Protein AF-A0A2V6FVS9-F1 (afdb_monomer_lite)

Foldseek 3Di:
DWFAQQQDLWAFPQAWKWFQALVRDIDIDGKAWPKWKQFLVRFIFHEIELDDADQQHKYKYACSNPFWSPDFFAKKFKWAADPPFDFPSDGAFDKGKTFGQDMDGTGGGTHDNRIMIIGGHVPHDDRHPPDDGGTIMMIGRYMVVGRGNIRTMDGDDDDQDDPNDGDDDDDPDPVPDDPD

pLDDT: mean 92.23, std 11.71, range [40.38, 98.81]

Sequence (180 aa):
MQIVDGELVSAPAGGVCFWIDALGQPQATNVLSLFQVTWPNGATSSFGLNQERLSSGVELYTPALGPSTHTTGGRELVLEPLKDSPWLPLRIGRIYKARVREIRETGDTKIDPETMILSMGPALTGNASGISTGSVLTISTASSPSLRGAKTAIGGGPALVRNGKRQKMINPSSESYEVS

Radius of gyration: 17.66 Å; chains: 1; bounding box: 53×30×45 Å

Secondary structure (DSSP, 8-state):
-EEETTEEEE---SSEEEEE-TTS-EEEEE-EEEEEEEPTTS-EEE-EESSPPPTT-EEEE-TTT-SB---BSSEEEEEEEPTT---SS--TT-EEEEEEEEEESSB--B--TT-EEEEE-TT--STTTT--TT-EEEEEEEEES--TT-SEEEE----SEETTEEPPP-PPPGGG----

Structure (mmCIF, N/CA/C/O backbone):
data_AF-A0A2V6FVS9-F1
#
_entry.id   AF-A0A2V6FVS9-F1
#
loop_
_atom_site.group_PDB
_atom_site.id
_atom_site.type_symbol
_atom_site.label_atom_id
_atom_site.label_alt_id
_atom_site.label_comp_id
_atom_site.label_asym_id
_atom_site.label_entity_id
_atom_site.label_seq_id
_atom_site.pdbx_PDB_ins_code
_atom_site.Cartn_x
_atom_site.Cartn_y
_atom_site.Cartn_z
_atom_site.occupancy
_atom_site.B_iso_or_equiv
_atom_site.auth_seq_id
_atom_site.auth_comp_id
_atom_site.auth_asym_id
_atom_site.auth_atom_id
_atom_site.pdbx_PDB_model_num
ATOM 1 N N . MET A 1 1 ? 10.142 -3.154 -3.685 1.00 93.75 1 MET A N 1
ATOM 2 C CA . MET A 1 1 ? 8.988 -3.548 -4.518 1.00 93.75 1 MET A CA 1
ATOM 3 C C . MET A 1 1 ? 9.068 -5.005 -4.862 1.00 93.75 1 MET A C 1
ATOM 5 O O . MET A 1 1 ? 10.115 -5.464 -5.304 1.00 93.75 1 MET A O 1
ATOM 9 N N . GLN A 1 2 ? 7.940 -5.682 -4.740 1.00 97.88 2 GLN A N 1
ATOM 10 C CA . GLN A 1 2 ? 7.778 -7.055 -5.162 1.00 97.88 2 GLN A CA 1
ATOM 11 C C . GLN A 1 2 ? 6.345 -7.244 -5.653 1.00 97.88 2 GLN A C 1
ATOM 13 O O . GLN A 1 2 ? 5.398 -6.800 -4.999 1.00 97.88 2 GLN A O 1
ATOM 18 N N . ILE A 1 3 ? 6.207 -7.874 -6.818 1.00 98.44 3 ILE A N 1
ATOM 19 C CA . ILE A 1 3 ? 4.936 -8.349 -7.360 1.00 98.44 3 ILE A CA 1
ATOM 20 C C . ILE A 1 3 ? 5.102 -9.833 -7.701 1.00 98.44 3 ILE A C 1
ATOM 22 O O . ILE A 1 3 ? 6.004 -10.169 -8.472 1.00 98.44 3 ILE A O 1
ATOM 26 N N . VAL A 1 4 ? 4.248 -10.698 -7.147 1.00 97.88 4 VAL A N 1
ATOM 27 C CA . VAL A 1 4 ? 4.255 -12.161 -7.359 1.00 97.88 4 VAL A CA 1
ATOM 28 C C . VAL A 1 4 ? 2.877 -12.585 -7.850 1.00 97.88 4 VAL A C 1
ATOM 30 O O . VAL A 1 4 ? 1.884 -12.261 -7.213 1.00 97.88 4 VAL A O 1
ATOM 33 N N . ASP A 1 5 ? 2.782 -13.230 -9.014 1.00 96.25 5 ASP A N 1
ATOM 34 C CA . ASP A 1 5 ? 1.504 -13.605 -9.651 1.00 96.25 5 ASP A CA 1
ATOM 35 C C . ASP A 1 5 ? 0.467 -12.460 -9.696 1.00 96.25 5 ASP A C 1
ATOM 37 O O . ASP A 1 5 ? -0.756 -12.621 -9.606 1.00 96.25 5 ASP A O 1
ATOM 41 N N . GLY A 1 6 ? 1.001 -11.250 -9.866 1.00 97.06 6 GLY A N 1
ATOM 42 C CA . GLY A 1 6 ? 0.329 -9.960 -9.894 1.00 97.06 6 GLY A CA 1
ATOM 43 C C . GLY A 1 6 ? -0.119 -9.424 -8.533 1.00 97.06 6 GLY A C 1
ATOM 44 O O . GLY A 1 6 ? -0.725 -8.355 -8.523 1.00 97.06 6 GLY A O 1
ATOM 45 N N . GLU A 1 7 ? 0.059 -10.153 -7.434 1.00 98.44 7 GLU A N 1
ATOM 46 C CA . GLU A 1 7 ? -0.129 -9.632 -6.082 1.00 98.44 7 GLU A CA 1
ATOM 47 C C . GLU A 1 7 ? 0.991 -8.645 -5.769 1.00 98.44 7 GLU A C 1
ATOM 49 O O . GLU A 1 7 ? 2.170 -8.944 -5.938 1.00 98.44 7 GLU A O 1
ATOM 54 N N . LEU A 1 8 ? 0.613 -7.448 -5.341 1.00 98.62 8 LEU A N 1
ATOM 55 C CA . LEU A 1 8 ? 1.516 -6.403 -4.905 1.00 98.62 8 LEU A CA 1
ATOM 56 C C . LEU A 1 8 ? 1.897 -6.660 -3.442 1.00 98.62 8 LEU A C 1
ATOM 58 O O . LEU A 1 8 ? 1.101 -6.405 -2.544 1.00 98.62 8 LEU A O 1
ATOM 62 N N . VAL A 1 9 ? 3.124 -7.136 -3.229 1.00 98.50 9 VAL A N 1
ATOM 63 C CA . VAL A 1 9 ? 3.641 -7.543 -1.913 1.00 98.50 9 VAL A CA 1
ATOM 64 C C . VAL A 1 9 ? 4.370 -6.398 -1.209 1.00 98.50 9 VAL A C 1
ATOM 66 O O . VAL A 1 9 ? 4.263 -6.261 0.001 1.00 98.50 9 VAL A O 1
ATOM 69 N N . SER A 1 10 ? 5.102 -5.551 -1.939 1.00 98.06 10 SER A N 1
ATOM 70 C CA . SER A 1 10 ? 5.773 -4.375 -1.361 1.00 98.06 10 SER A CA 1
ATOM 71 C C . SER A 1 10 ? 5.838 -3.207 -2.338 1.00 98.06 10 SER A C 1
ATOM 73 O O . SER A 1 10 ? 5.865 -3.397 -3.558 1.00 98.06 10 SER A O 1
ATOM 75 N N . ALA A 1 11 ? 5.889 -1.984 -1.807 1.00 97.31 11 ALA A N 1
ATOM 76 C CA . ALA A 1 11 ? 5.869 -0.753 -2.595 1.00 97.31 11 ALA A CA 1
ATOM 77 C C . ALA A 1 11 ? 7.173 -0.508 -3.397 1.00 97.31 11 ALA A C 1
ATOM 79 O O . ALA A 1 11 ? 8.247 -1.021 -3.048 1.00 97.31 11 ALA A O 1
ATOM 80 N N . PRO A 1 12 ? 7.122 0.293 -4.480 1.00 95.88 12 PRO A N 1
ATOM 81 C CA . PRO A 1 12 ? 8.306 0.924 -5.065 1.00 95.88 12 PRO A CA 1
ATOM 82 C C . PRO A 1 12 ? 9.031 1.831 -4.067 1.00 95.88 12 PRO A C 1
ATOM 84 O O . PRO A 1 12 ? 8.408 2.662 -3.417 1.00 95.88 12 PRO A O 1
ATOM 87 N N . ALA A 1 13 ? 10.359 1.711 -3.999 1.00 90.62 13 ALA A N 1
ATOM 88 C CA . ALA A 1 13 ? 11.218 2.556 -3.161 1.00 90.62 13 ALA A CA 1
ATOM 89 C C . ALA A 1 13 ? 11.875 3.711 -3.952 1.00 90.62 13 ALA A C 1
ATOM 91 O O . ALA A 1 13 ? 12.841 4.310 -3.498 1.00 90.62 13 ALA A O 1
ATOM 92 N N . GLY A 1 14 ? 11.410 3.987 -5.179 1.00 87.56 14 GLY A N 1
ATOM 93 C CA . GLY A 1 14 ? 11.965 5.024 -6.063 1.00 87.56 14 GLY A CA 1
ATOM 94 C C . GLY A 1 14 ? 13.174 4.591 -6.905 1.00 87.56 14 GLY A C 1
ATOM 95 O O . GLY A 1 14 ? 13.570 5.305 -7.827 1.00 87.56 14 GLY A O 1
ATOM 96 N N . GLY A 1 15 ? 13.746 3.420 -6.620 1.00 89.62 15 GLY A N 1
ATOM 97 C CA . GLY A 1 15 ? 14.885 2.850 -7.339 1.00 89.62 15 GLY A CA 1
ATOM 98 C C . GLY A 1 15 ? 14.520 2.073 -8.606 1.00 89.62 15 GLY A C 1
ATOM 99 O O . GLY A 1 15 ? 13.361 2.010 -9.032 1.00 89.62 15 GLY A O 1
ATOM 100 N N . VAL A 1 16 ? 15.544 1.455 -9.200 1.00 93.12 16 VAL A N 1
ATOM 101 C CA . VAL A 1 16 ? 15.401 0.593 -10.377 1.00 93.12 16 VAL A CA 1
ATOM 102 C C . VAL A 1 16 ? 14.527 -0.606 -10.031 1.00 93.12 16 VAL A C 1
ATOM 104 O O . VAL A 1 16 ? 14.730 -1.288 -9.030 1.00 93.12 16 VAL A O 1
ATOM 107 N N . CYS A 1 17 ? 13.577 -0.903 -10.903 1.00 95.56 17 CYS A N 1
ATOM 108 C CA . CYS A 1 17 ? 12.790 -2.118 -10.849 1.00 95.56 17 CYS A CA 1
ATOM 109 C C . CYS A 1 17 ? 12.843 -2.826 -12.197 1.00 95.56 17 CYS A C 1
ATOM 111 O O . CYS A 1 17 ? 12.854 -2.177 -13.243 1.00 95.56 17 CYS A O 1
ATOM 113 N N . PHE A 1 18 ? 12.835 -4.153 -12.150 1.00 95.38 18 PHE A N 1
ATOM 114 C CA . PHE A 1 18 ? 12.570 -5.016 -13.290 1.00 95.38 18 PHE A CA 1
ATOM 115 C C . PHE A 1 18 ? 11.136 -5.535 -13.197 1.00 95.38 18 PHE A C 1
ATOM 117 O O . PHE A 1 18 ? 10.692 -5.912 -12.111 1.00 95.38 18 PHE A O 1
ATOM 124 N N . TRP A 1 19 ? 10.410 -5.575 -14.311 1.00 96.75 19 TRP A N 1
ATOM 125 C CA . TRP A 1 19 ? 9.087 -6.192 -14.361 1.00 96.75 19 TRP A CA 1
ATOM 126 C C . TRP A 1 19 ? 8.760 -6.734 -15.748 1.00 96.75 19 TRP A C 1
ATOM 128 O O . TRP A 1 19 ? 9.355 -6.329 -16.745 1.00 96.75 19 TRP A O 1
ATOM 138 N N . ILE A 1 20 ? 7.784 -7.638 -15.798 1.00 96.12 20 ILE A N 1
ATOM 139 C CA . ILE A 1 20 ? 7.137 -8.066 -17.039 1.00 96.12 20 ILE A CA 1
ATOM 140 C C . ILE A 1 20 ? 5.825 -7.296 -17.158 1.00 96.12 20 ILE A C 1
ATOM 142 O O . ILE A 1 20 ? 4.969 -7.384 -16.269 1.00 96.12 20 ILE A O 1
ATOM 146 N N . ASP A 1 21 ? 5.684 -6.495 -18.212 1.00 94.06 21 ASP A N 1
ATOM 147 C CA . ASP A 1 21 ? 4.481 -5.696 -18.431 1.00 94.06 21 ASP A CA 1
ATOM 148 C C . ASP A 1 21 ? 3.277 -6.543 -18.884 1.00 94.06 21 ASP A C 1
ATOM 150 O O . ASP A 1 21 ? 3.357 -7.761 -19.059 1.00 94.06 21 ASP A O 1
ATOM 154 N N . ALA A 1 22 ? 2.122 -5.894 -19.051 1.00 93.25 22 ALA A N 1
ATOM 155 C CA . ALA A 1 22 ? 0.879 -6.565 -19.429 1.00 93.25 22 ALA A CA 1
ATOM 156 C C . ALA A 1 22 ? 0.929 -7.238 -20.819 1.00 93.25 22 ALA A C 1
ATOM 158 O O . ALA A 1 22 ? 0.094 -8.096 -21.099 1.00 93.25 22 ALA A O 1
ATOM 159 N N . LEU A 1 23 ? 1.888 -6.862 -21.674 1.00 95.12 23 LEU A N 1
ATOM 160 C CA . LEU A 1 23 ? 2.119 -7.449 -22.998 1.00 95.12 23 LEU A CA 1
ATOM 161 C C . LEU A 1 23 ? 3.189 -8.552 -22.970 1.00 95.12 23 LEU A C 1
ATOM 163 O O . LEU A 1 23 ? 3.541 -9.094 -24.018 1.00 95.12 23 LEU A O 1
ATOM 167 N N . GLY A 1 24 ? 3.716 -8.889 -21.791 1.00 93.56 24 GLY A N 1
ATOM 168 C CA . GLY A 1 24 ? 4.774 -9.880 -21.637 1.00 93.56 24 GLY A CA 1
ATOM 169 C C . GLY A 1 24 ? 6.174 -9.346 -21.943 1.00 93.56 24 GLY A C 1
ATOM 170 O O . GLY A 1 24 ? 7.103 -10.146 -22.043 1.00 93.56 24 GLY A O 1
ATOM 171 N N . GLN A 1 25 ? 6.354 -8.028 -22.098 1.00 95.31 25 GLN A N 1
ATOM 172 C CA . GLN A 1 25 ? 7.662 -7.454 -22.407 1.00 95.31 25 GLN A CA 1
ATOM 173 C C . GLN A 1 25 ? 8.440 -7.129 -21.124 1.00 95.31 25 GLN A C 1
ATOM 175 O O . GLN A 1 25 ? 7.873 -6.567 -20.179 1.00 95.31 25 GLN A O 1
ATOM 180 N N . PRO A 1 26 ? 9.742 -7.464 -21.065 1.00 93.81 26 PRO A N 1
ATOM 181 C CA . PRO A 1 26 ? 10.585 -7.097 -19.943 1.00 93.81 26 PRO A CA 1
ATOM 182 C C . PRO A 1 26 ? 10.890 -5.601 -19.969 1.00 93.81 26 PRO A C 1
ATOM 184 O O . PRO A 1 26 ? 11.291 -5.039 -20.987 1.00 93.81 26 PRO A O 1
ATOM 187 N N . GLN A 1 27 ? 10.759 -4.971 -18.812 1.00 94.50 27 GLN A N 1
ATOM 188 C CA . GLN A 1 27 ? 11.030 -3.558 -18.606 1.00 94.50 27 GLN A CA 1
ATOM 189 C C . GLN A 1 27 ? 11.981 -3.387 -17.422 1.00 94.50 27 GLN A C 1
ATOM 191 O O . GLN A 1 27 ? 11.932 -4.144 -16.451 1.00 94.50 27 GLN A O 1
ATOM 196 N N . ALA A 1 28 ? 12.851 -2.379 -17.495 1.00 93.31 28 ALA A N 1
ATOM 197 C CA . ALA A 1 28 ? 13.772 -2.048 -16.414 1.00 93.31 28 ALA A CA 1
ATOM 198 C C . ALA A 1 28 ? 14.001 -0.535 -16.328 1.00 93.31 28 ALA A C 1
ATOM 200 O O . ALA A 1 28 ? 14.629 0.071 -17.203 1.00 93.31 28 ALA A O 1
ATOM 201 N N . THR A 1 29 ? 13.484 0.096 -15.275 1.00 93.31 29 THR A N 1
ATOM 202 C CA . THR A 1 29 ? 13.660 1.535 -15.036 1.00 93.31 29 THR A CA 1
ATOM 203 C C . THR A 1 29 ? 13.347 1.914 -13.593 1.00 93.31 29 THR A C 1
ATOM 205 O O . THR A 1 29 ? 12.942 1.061 -12.808 1.00 93.31 29 THR A O 1
ATOM 208 N N . ASN A 1 30 ? 13.545 3.182 -13.234 1.00 93.94 30 ASN A N 1
ATOM 209 C CA . ASN A 1 30 ? 13.163 3.674 -11.914 1.00 93.94 30 ASN A CA 1
ATOM 210 C C . ASN A 1 30 ? 11.639 3.708 -11.789 1.00 93.94 30 ASN A C 1
ATOM 212 O O . ASN A 1 30 ? 10.964 4.233 -12.674 1.00 93.94 30 ASN A O 1
ATOM 216 N N . VAL A 1 31 ? 11.109 3.179 -10.686 1.00 97.06 31 VAL A N 1
ATOM 217 C CA . VAL A 1 31 ? 9.669 3.200 -10.405 1.00 97.06 31 VAL A CA 1
ATOM 218 C C . VAL A 1 31 ? 9.418 3.991 -9.132 1.00 97.06 31 VAL A C 1
ATOM 220 O O . VAL A 1 31 ? 9.849 3.614 -8.042 1.00 97.06 31 VAL A O 1
ATOM 223 N N . LEU A 1 32 ? 8.690 5.092 -9.282 1.00 97.50 32 LEU A N 1
ATOM 224 C CA . LEU A 1 32 ? 8.214 5.919 -8.186 1.00 97.50 32 LEU A CA 1
ATOM 225 C C . LEU A 1 32 ? 6.907 5.347 -7.640 1.00 97.50 32 LEU A C 1
ATOM 227 O O . LEU A 1 32 ? 5.990 5.026 -8.404 1.00 97.50 32 LEU A O 1
ATOM 231 N N . SER A 1 33 ? 6.817 5.253 -6.315 1.00 97.69 33 SER A N 1
ATOM 232 C CA . SER A 1 33 ? 5.552 4.989 -5.637 1.00 97.69 33 SER A CA 1
ATOM 233 C C . SER A 1 33 ? 4.721 6.264 -5.620 1.00 97.69 33 SER A C 1
ATOM 235 O O . SER A 1 33 ? 5.200 7.317 -5.206 1.00 97.69 33 SER A O 1
ATOM 237 N N . LEU A 1 34 ? 3.473 6.155 -6.066 1.00 98.44 34 LEU A N 1
ATOM 238 C CA . LEU A 1 34 ? 2.448 7.187 -5.920 1.00 98.44 34 LEU A CA 1
ATOM 239 C C . LEU A 1 34 ? 1.326 6.667 -5.010 1.00 98.44 34 LEU A C 1
ATOM 241 O O . LEU A 1 34 ? 0.150 6.962 -5.221 1.00 98.44 34 LEU A O 1
ATOM 245 N N . PHE A 1 35 ? 1.687 5.824 -4.038 1.00 98.62 35 PHE A N 1
ATOM 246 C CA . PHE A 1 35 ? 0.738 5.204 -3.123 1.00 98.62 35 PHE A CA 1
ATOM 247 C C . PHE A 1 35 ? 0.161 6.260 -2.198 1.00 98.62 35 PHE A C 1
ATOM 249 O O . PHE A 1 35 ? 0.904 7.020 -1.576 1.00 98.62 35 PHE A O 1
ATOM 256 N N . GLN A 1 36 ? -1.165 6.326 -2.135 1.00 98.38 36 GLN A N 1
ATOM 257 C CA . GLN A 1 36 ? -1.869 7.360 -1.389 1.00 98.38 36 GLN A CA 1
ATOM 258 C C . GLN A 1 36 ? -3.130 6.819 -0.739 1.00 98.38 36 GLN A C 1
ATOM 260 O O . GLN A 1 36 ? -3.933 6.143 -1.386 1.00 98.38 36 GLN A O 1
ATOM 265 N N . VAL A 1 37 ? -3.320 7.167 0.528 1.00 98.25 37 VAL A N 1
ATOM 266 C CA . VAL A 1 37 ? -4.624 7.102 1.178 1.00 98.25 37 VAL A CA 1
ATOM 267 C C . VAL A 1 37 ? -5.270 8.479 1.093 1.00 98.25 37 VAL A C 1
ATOM 269 O O . VAL A 1 37 ? -4.625 9.490 1.367 1.00 98.25 37 VAL A O 1
ATOM 272 N N . THR A 1 38 ? -6.538 8.515 0.702 1.00 97.88 38 THR A N 1
ATOM 273 C CA . THR A 1 38 ? -7.419 9.675 0.823 1.00 97.88 38 THR A CA 1
ATOM 274 C C . THR A 1 38 ? -8.333 9.455 2.018 1.00 97.88 38 THR A C 1
ATOM 276 O O . THR A 1 38 ? -9.095 8.483 2.067 1.00 97.88 38 THR A O 1
ATOM 279 N N . TRP A 1 39 ? -8.230 10.362 2.981 1.00 96.31 39 TRP A N 1
ATOM 280 C CA . TRP A 1 39 ? -8.996 10.371 4.221 1.00 96.31 39 TRP A CA 1
ATOM 281 C C . TRP A 1 39 ? -10.428 10.893 3.985 1.00 96.31 39 TRP A C 1
ATOM 283 O O . TRP A 1 39 ? -10.684 11.526 2.957 1.00 96.31 39 TRP A O 1
ATOM 293 N N . PRO A 1 40 ? -11.375 10.701 4.926 1.00 94.12 40 PRO A N 1
ATOM 294 C CA . PRO A 1 40 ? -12.763 11.146 4.750 1.00 94.12 40 PRO A CA 1
ATOM 295 C C . PRO A 1 40 ? -12.906 12.665 4.577 1.00 94.12 40 PRO A C 1
ATOM 297 O O . PRO A 1 40 ? -13.838 13.135 3.933 1.00 94.12 40 PRO A O 1
ATOM 300 N N . ASN A 1 41 ? -11.963 13.433 5.127 1.00 91.38 41 ASN A N 1
ATOM 301 C CA . ASN A 1 41 ? -11.888 14.889 4.987 1.00 91.38 41 ASN A CA 1
ATOM 302 C C . ASN A 1 41 ? -11.272 15.349 3.644 1.00 91.38 41 ASN A C 1
ATOM 304 O O . ASN A 1 41 ? -11.112 16.548 3.432 1.00 91.38 41 ASN A O 1
ATOM 308 N N . GLY A 1 42 ? -10.891 14.422 2.759 1.00 93.31 42 GLY A N 1
ATOM 309 C CA . GLY A 1 42 ? -10.261 14.704 1.467 1.00 93.31 42 GLY A CA 1
ATOM 310 C C . GLY A 1 42 ? -8.745 14.926 1.514 1.00 93.31 42 GLY A C 1
ATOM 311 O O . GLY A 1 42 ? -8.115 14.976 0.458 1.00 93.31 42 GLY A O 1
ATOM 312 N N . ALA A 1 43 ? -8.134 15.017 2.700 1.00 94.38 43 ALA A N 1
ATOM 313 C CA . ALA A 1 43 ? -6.682 15.065 2.821 1.00 94.38 43 ALA A CA 1
ATOM 314 C C . ALA A 1 43 ? -6.058 13.758 2.313 1.00 94.38 43 ALA A C 1
ATOM 316 O O . ALA A 1 43 ? -6.700 12.704 2.289 1.00 94.38 43 ALA A O 1
ATOM 317 N N . THR A 1 44 ? -4.781 13.813 1.937 1.00 95.94 44 THR A N 1
ATOM 318 C CA . THR A 1 44 ? -4.048 12.633 1.472 1.00 95.94 44 THR A CA 1
ATOM 319 C C . THR A 1 44 ? -2.778 12.405 2.272 1.00 95.94 44 THR A C 1
ATOM 321 O O . THR A 1 44 ? -2.211 13.320 2.871 1.00 95.94 44 THR A O 1
ATOM 324 N N . SER A 1 45 ? -2.327 11.158 2.324 1.00 96.38 45 SER A N 1
ATOM 325 C CA . SER A 1 45 ? -1.022 10.799 2.878 1.00 96.38 45 SER A CA 1
ATOM 326 C C . SER A 1 45 ? -0.403 9.686 2.048 1.00 96.38 45 SER A C 1
ATOM 328 O O . SER A 1 45 ? -1.109 8.785 1.589 1.00 96.38 45 SER A O 1
ATOM 330 N N . SER A 1 46 ? 0.910 9.759 1.831 1.00 97.31 46 SER A N 1
ATOM 331 C CA . SER A 1 46 ? 1.653 8.651 1.237 1.00 97.31 46 SER A CA 1
ATOM 332 C C . SER A 1 46 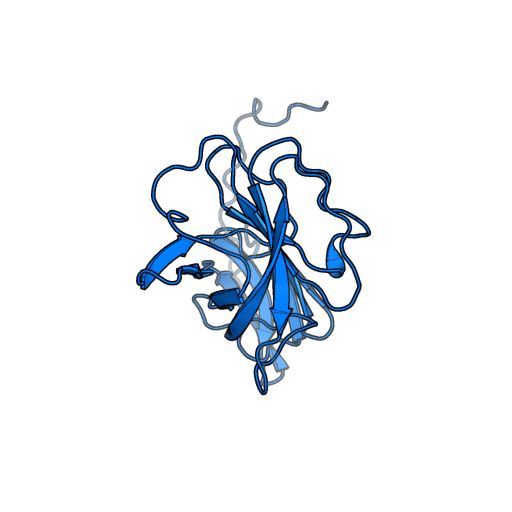? 1.753 7.498 2.225 1.00 97.31 46 SER A C 1
ATOM 334 O O . SER A 1 46 ? 1.834 7.739 3.429 1.00 97.31 46 SER A O 1
ATOM 336 N N . PHE A 1 47 ? 1.797 6.268 1.718 1.00 98.00 47 PHE A N 1
ATOM 337 C CA . PHE A 1 47 ? 1.987 5.083 2.549 1.00 98.00 47 PHE A CA 1
ATOM 338 C C . PHE A 1 47 ? 3.018 4.115 1.957 1.00 98.00 47 PHE A C 1
ATOM 340 O O . PHE A 1 47 ? 3.167 4.036 0.733 1.00 98.00 47 PHE A O 1
ATOM 347 N N . GLY A 1 48 ? 3.715 3.377 2.822 1.00 98.31 48 GLY A N 1
ATOM 348 C CA . GLY A 1 48 ? 4.471 2.177 2.451 1.00 98.31 48 GLY A CA 1
ATOM 349 C C . GLY A 1 48 ? 3.598 0.917 2.513 1.00 98.31 48 GLY A C 1
ATOM 350 O O . GLY A 1 48 ? 2.472 0.953 3.009 1.00 98.31 48 GLY A O 1
ATOM 351 N N . LEU A 1 49 ? 4.087 -0.197 1.963 1.00 98.69 49 LEU A N 1
ATOM 352 C CA . LEU A 1 49 ? 3.344 -1.461 1.940 1.00 98.69 49 LEU A CA 1
ATOM 353 C C . LEU A 1 49 ? 4.171 -2.623 2.499 1.00 98.69 49 LEU A C 1
ATOM 355 O O . LEU A 1 49 ? 5.193 -2.987 1.902 1.00 98.69 49 LEU A O 1
ATOM 359 N N . ASN A 1 50 ? 3.653 -3.255 3.558 1.00 98.56 50 ASN A N 1
ATOM 360 C CA . ASN A 1 50 ? 4.255 -4.392 4.260 1.00 98.56 50 ASN A CA 1
ATOM 361 C C . ASN A 1 50 ? 5.736 -4.167 4.638 1.00 98.56 50 ASN A C 1
ATOM 363 O O . ASN A 1 50 ? 6.561 -5.066 4.486 1.00 98.56 50 ASN A O 1
ATOM 367 N N . GLN A 1 51 ? 6.094 -2.957 5.059 1.00 95.50 51 GLN A N 1
ATOM 368 C CA . GLN A 1 51 ? 7.416 -2.573 5.558 1.00 95.50 51 GLN A CA 1
ATOM 369 C C . GLN A 1 51 ? 7.347 -2.150 7.033 1.00 95.50 51 GLN A C 1
ATOM 371 O O . GLN A 1 51 ? 6.289 -2.129 7.666 1.00 95.50 51 GLN A O 1
ATOM 376 N N . GLU A 1 52 ? 8.497 -1.791 7.595 1.00 95.94 52 GLU A N 1
ATOM 377 C CA . GLU A 1 52 ? 8.554 -1.112 8.884 1.00 95.94 52 GLU A CA 1
ATOM 378 C C . GLU A 1 52 ? 7.786 0.219 8.833 1.00 95.94 52 GLU A C 1
ATOM 380 O O . GLU A 1 52 ? 8.025 1.069 7.971 1.00 95.94 52 GLU A O 1
ATOM 385 N N . ARG A 1 53 ? 6.882 0.427 9.796 1.00 96.62 53 ARG A N 1
ATOM 386 C CA . ARG A 1 53 ? 6.189 1.705 9.950 1.00 96.62 53 ARG A CA 1
ATOM 387 C C . ARG A 1 53 ? 7.082 2.718 10.660 1.00 96.62 53 ARG A C 1
ATOM 389 O O . ARG A 1 53 ? 7.346 2.599 11.854 1.00 96.62 53 ARG A O 1
ATOM 396 N N . LEU A 1 54 ? 7.425 3.793 9.954 1.00 95.69 54 LEU A N 1
ATOM 397 C CA . LEU A 1 54 ? 8.111 4.945 10.541 1.00 95.69 54 LEU A CA 1
ATOM 398 C C . LEU A 1 54 ? 7.242 5.671 11.584 1.00 95.69 54 LEU A C 1
ATOM 400 O O . LEU A 1 54 ? 6.015 5.735 11.472 1.00 95.69 54 LEU A O 1
ATOM 404 N N . SER A 1 55 ? 7.888 6.312 12.563 1.00 94.88 55 SER A N 1
ATOM 405 C CA . SER A 1 55 ? 7.213 7.011 13.669 1.00 94.88 55 SER A CA 1
ATOM 406 C C . SER A 1 55 ? 6.278 8.141 13.224 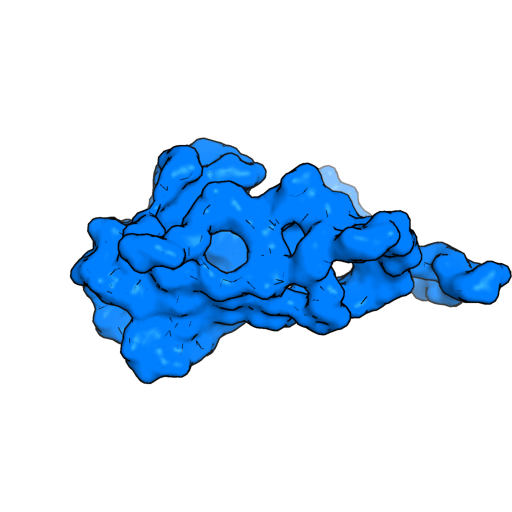1.00 94.88 55 SER A C 1
ATOM 408 O O . SER A 1 55 ? 5.279 8.396 13.892 1.00 94.88 55 SER A O 1
ATOM 410 N N . SER A 1 56 ? 6.571 8.791 12.098 1.00 94.44 56 SER A N 1
ATOM 411 C CA . SER A 1 56 ? 5.758 9.832 11.454 1.00 94.44 56 SER A CA 1
ATOM 412 C C . SER A 1 56 ? 5.121 9.363 10.138 1.00 94.44 56 SER A C 1
ATOM 414 O O . SER A 1 56 ? 4.634 10.183 9.360 1.00 94.44 56 SER A O 1
ATOM 416 N N . GLY A 1 57 ? 5.150 8.055 9.862 1.00 94.81 57 GLY A N 1
ATOM 417 C CA . GLY A 1 57 ? 4.704 7.463 8.604 1.00 94.81 57 GLY A CA 1
ATOM 418 C C . GLY A 1 57 ? 3.308 6.845 8.657 1.00 94.81 57 GLY A C 1
ATOM 419 O O . GLY A 1 57 ? 2.695 6.698 9.717 1.00 94.81 57 GLY A O 1
ATOM 420 N N . VAL A 1 58 ? 2.831 6.451 7.479 1.00 97.44 58 VAL A N 1
ATOM 421 C CA . VAL A 1 58 ? 1.644 5.612 7.291 1.00 97.44 58 VAL A CA 1
ATOM 422 C C . VAL A 1 58 ? 2.086 4.349 6.563 1.00 97.44 58 VAL A C 1
ATOM 424 O O . VAL A 1 58 ? 2.796 4.436 5.564 1.00 97.44 58 VAL A O 1
ATOM 427 N N . GLU A 1 59 ? 1.653 3.194 7.047 1.00 98.12 59 GLU A N 1
ATOM 428 C CA . GLU A 1 59 ? 1.977 1.892 6.470 1.00 98.12 59 GLU A CA 1
ATOM 429 C C . GLU A 1 59 ? 0.692 1.095 6.258 1.00 98.12 59 GLU A C 1
ATOM 431 O O . GLU A 1 59 ? -0.177 1.056 7.132 1.00 98.12 59 GLU A O 1
ATOM 436 N N . LEU A 1 60 ? 0.547 0.480 5.087 1.00 98.81 60 LEU A N 1
ATOM 437 C CA . LEU A 1 60 ? -0.539 -0.447 4.807 1.00 98.81 60 LEU A CA 1
ATOM 438 C C . LEU A 1 60 ? -0.015 -1.873 4.958 1.00 98.81 60 LEU A C 1
ATOM 440 O O . LEU A 1 60 ? 0.929 -2.270 4.278 1.00 98.81 60 LEU A O 1
ATOM 444 N N . TYR A 1 61 ? -0.668 -2.649 5.810 1.00 98.81 61 TYR A N 1
ATOM 445 C CA . TYR A 1 61 ? -0.389 -4.062 5.999 1.00 98.81 61 TYR A CA 1
ATOM 446 C C . TYR A 1 61 ? -1.487 -4.921 5.386 1.00 98.81 61 TYR A C 1
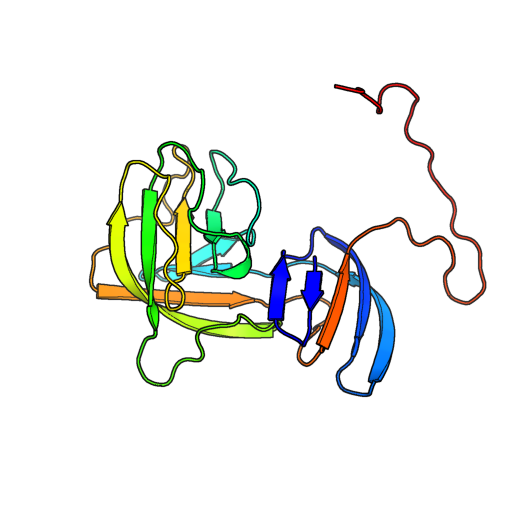ATOM 448 O O . TYR A 1 61 ? -2.678 -4.605 5.450 1.00 98.81 61 TYR A O 1
ATOM 456 N N . THR A 1 62 ? -1.063 -6.027 4.793 1.00 98.75 62 THR A N 1
ATOM 457 C CA . THR A 1 62 ? -1.902 -7.024 4.120 1.00 98.75 62 THR A CA 1
ATOM 458 C C . THR A 1 62 ? -1.478 -8.422 4.573 1.00 98.75 62 THR A C 1
ATOM 460 O O . THR A 1 62 ? -0.389 -8.561 5.138 1.00 98.75 62 THR A O 1
ATOM 463 N N . PRO A 1 63 ? -2.261 -9.476 4.284 1.00 98.56 63 PRO A N 1
ATOM 464 C CA . PRO A 1 63 ? -1.885 -10.845 4.642 1.00 98.56 63 PRO A CA 1
ATOM 465 C C . PRO A 1 63 ? -0.525 -11.300 4.089 1.00 98.56 63 PRO A C 1
ATOM 467 O O . PRO A 1 63 ? 0.078 -12.211 4.647 1.00 98.56 63 PRO A O 1
ATOM 470 N N . ALA A 1 64 ? -0.010 -10.651 3.038 1.00 98.12 64 ALA A N 1
ATOM 471 C CA . ALA A 1 64 ? 1.313 -10.935 2.489 1.00 98.12 64 ALA A CA 1
ATOM 472 C C . ALA A 1 64 ? 2.476 -10.602 3.447 1.00 98.12 64 ALA A C 1
ATOM 474 O O . ALA A 1 64 ? 3.579 -11.098 3.232 1.00 98.12 64 ALA A O 1
ATOM 475 N N . LEU A 1 65 ? 2.257 -9.785 4.491 1.00 97.94 65 LEU A N 1
ATOM 476 C CA . LEU A 1 65 ? 3.258 -9.563 5.542 1.00 97.94 65 LEU A CA 1
ATOM 477 C C . LEU A 1 65 ? 3.405 -10.795 6.446 1.00 97.94 65 LEU A C 1
ATOM 479 O O . LEU A 1 65 ? 4.518 -11.174 6.801 1.00 97.94 65 LEU A O 1
ATOM 483 N N . GLY A 1 66 ? 2.279 -11.381 6.860 1.00 97.06 66 GLY A N 1
ATOM 484 C CA . GLY A 1 66 ? 2.229 -12.366 7.933 1.00 97.06 66 GLY A CA 1
ATOM 485 C C . GLY A 1 66 ? 1.047 -12.147 8.888 1.00 97.06 66 GLY A C 1
ATOM 486 O O . GLY A 1 66 ? 0.071 -11.489 8.525 1.00 97.06 66 GLY A O 1
ATOM 487 N N . PRO A 1 67 ? 1.097 -12.728 10.102 1.00 97.19 67 PRO A N 1
ATOM 488 C CA . PRO A 1 67 ? -0.062 -12.831 10.991 1.00 97.19 67 PRO A CA 1
ATOM 489 C C . PRO A 1 67 ? -0.403 -11.557 11.784 1.00 97.19 67 PRO A C 1
ATOM 491 O O . PRO A 1 67 ? -1.528 -11.453 12.278 1.00 97.19 67 PRO A O 1
ATOM 494 N N . SER A 1 68 ? 0.520 -10.604 11.941 1.00 98.12 68 SER A N 1
ATOM 495 C CA . SER A 1 68 ? 0.271 -9.323 12.619 1.00 98.12 68 SER A CA 1
ATOM 496 C C . SER A 1 68 ? 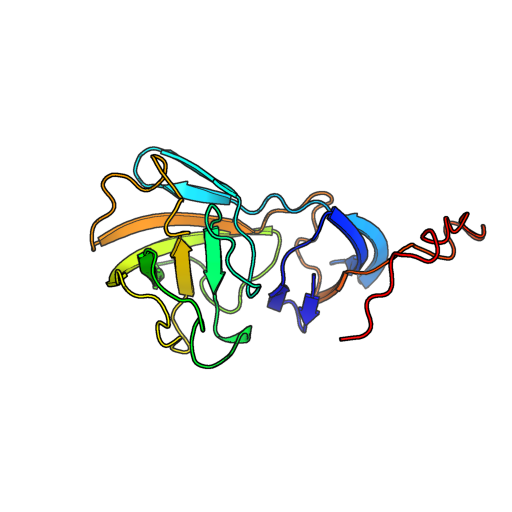1.156 -8.203 12.069 1.00 98.12 68 SER A C 1
ATOM 498 O O . SER A 1 68 ? 2.056 -8.445 11.264 1.00 98.12 68 SER A O 1
ATOM 500 N N . THR A 1 69 ? 0.869 -6.959 12.460 1.00 98.31 69 THR A N 1
ATOM 501 C CA . THR A 1 69 ? 1.622 -5.785 11.991 1.00 98.31 69 THR A CA 1
ATOM 502 C C . THR A 1 69 ? 2.992 -5.636 12.648 1.00 98.31 69 THR A C 1
ATOM 504 O O . THR A 1 69 ? 3.838 -4.933 12.101 1.00 98.31 69 THR A O 1
ATOM 507 N N . HIS A 1 70 ? 3.217 -6.263 13.810 1.00 97.44 70 HIS A N 1
ATOM 508 C CA . HIS A 1 70 ? 4.447 -6.151 14.602 1.00 97.44 70 HIS A CA 1
ATOM 509 C C . HIS A 1 70 ? 4.848 -4.710 14.960 1.00 97.44 70 HIS A C 1
ATOM 511 O O . HIS A 1 70 ? 6.001 -4.443 15.301 1.00 97.44 70 HIS A O 1
ATOM 517 N N . THR A 1 71 ? 3.910 -3.762 14.892 1.00 97.50 71 THR A N 1
ATOM 518 C CA . THR A 1 71 ? 4.188 -2.368 15.244 1.00 97.50 71 THR A CA 1
ATOM 519 C C . THR A 1 71 ? 3.931 -2.098 16.722 1.00 97.50 71 THR A C 1
ATOM 521 O O . THR A 1 71 ? 3.108 -2.760 17.346 1.00 97.50 71 THR A O 1
ATOM 524 N N . THR A 1 72 ? 4.581 -1.072 17.273 1.00 94.81 72 THR A N 1
ATOM 525 C CA . THR A 1 72 ? 4.383 -0.644 18.666 1.00 94.81 72 THR A CA 1
ATOM 526 C C . THR A 1 72 ? 3.777 0.756 18.719 1.00 94.81 72 THR A C 1
ATOM 528 O O . THR A 1 72 ? 4.277 1.685 18.078 1.00 94.81 72 THR A O 1
ATOM 531 N N . GLY A 1 73 ? 2.713 0.923 19.510 1.00 93.44 73 GLY A N 1
ATOM 532 C CA . GLY A 1 73 ? 2.025 2.202 19.696 1.00 93.44 73 GLY A CA 1
ATOM 533 C C . GLY A 1 73 ? 1.418 2.756 18.403 1.00 93.44 73 GLY A C 1
ATOM 534 O O . GLY A 1 73 ? 1.292 2.058 17.400 1.00 93.44 73 GLY A O 1
ATOM 535 N N . GLY A 1 74 ? 1.076 4.044 18.400 1.00 94.12 74 GLY A N 1
ATOM 536 C CA . GLY A 1 74 ? 0.381 4.666 17.270 1.00 94.12 74 GLY A CA 1
ATOM 537 C C . GLY A 1 74 ? -1.046 4.141 17.105 1.00 94.12 74 GLY A C 1
ATOM 538 O O . GLY 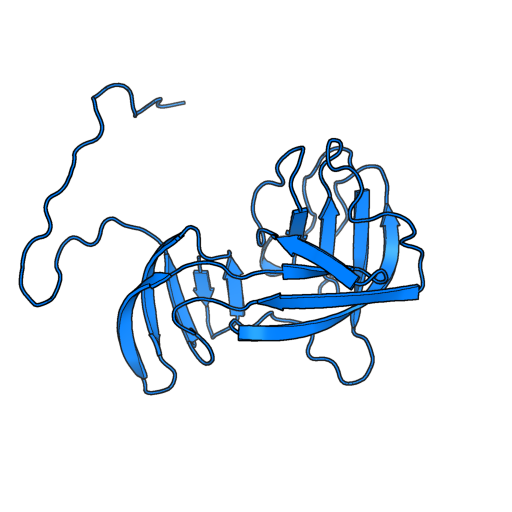A 1 74 ? -1.596 3.514 18.007 1.00 94.12 74 GLY A O 1
ATOM 539 N N . ARG A 1 75 ? -1.646 4.411 15.947 1.00 95.56 75 ARG A N 1
ATOM 540 C CA . ARG A 1 75 ? -3.045 4.068 15.670 1.00 95.56 75 ARG A CA 1
ATOM 541 C C . ARG A 1 75 ? -3.146 3.151 14.464 1.00 95.56 75 ARG A C 1
ATOM 543 O O . ARG A 1 75 ? -2.586 3.452 13.418 1.00 95.56 75 ARG A O 1
ATOM 550 N N . GLU A 1 76 ? -3.917 2.082 14.573 1.00 97.81 76 GLU A N 1
ATOM 551 C CA . GLU A 1 76 ? -4.164 1.127 13.497 1.00 97.81 76 GLU A CA 1
ATOM 552 C C . GLU A 1 76 ? -5.657 1.049 13.181 1.00 97.81 76 GLU A C 1
ATOM 554 O O . GLU A 1 76 ? -6.499 0.936 14.071 1.00 97.81 76 GLU A O 1
ATOM 559 N N . LEU A 1 77 ? -5.990 1.128 11.895 1.00 98.38 77 LEU A N 1
ATOM 560 C CA . LEU A 1 77 ? -7.348 0.969 11.392 1.00 98.38 77 LEU A CA 1
ATOM 561 C C . LEU A 1 77 ? -7.466 -0.415 10.781 1.00 98.38 77 LEU A C 1
ATOM 563 O O . LEU A 1 77 ? -6.781 -0.716 9.803 1.00 98.38 77 LEU A O 1
ATOM 567 N N . VAL A 1 78 ? -8.362 -1.233 11.319 1.00 98.62 78 VAL A N 1
ATOM 568 C CA . VAL A 1 78 ? -8.745 -2.485 10.674 1.00 98.62 78 VAL A CA 1
ATOM 569 C C . VAL A 1 78 ? -9.737 -2.147 9.579 1.00 98.62 78 VAL A C 1
ATOM 571 O O . VAL A 1 78 ? -10.793 -1.562 9.839 1.00 98.62 78 VAL A O 1
ATOM 574 N N . LEU A 1 79 ? -9.393 -2.496 8.350 1.00 98.75 79 LEU A N 1
ATOM 575 C CA . LEU A 1 79 ? -10.166 -2.157 7.173 1.00 98.75 79 LEU A CA 1
ATOM 576 C C . LEU A 1 79 ? -10.875 -3.385 6.612 1.00 98.75 79 LEU A C 1
ATOM 578 O O . LEU A 1 79 ? -10.342 -4.495 6.629 1.00 98.75 79 LEU A O 1
ATOM 582 N N . GLU A 1 80 ? -12.063 -3.154 6.065 1.00 98.19 80 GLU A N 1
ATOM 583 C CA . GLU A 1 80 ? -12.867 -4.142 5.346 1.00 98.19 80 GLU A CA 1
ATOM 584 C C . GLU A 1 80 ? -13.375 -3.559 4.012 1.00 98.19 80 GLU A C 1
ATOM 586 O O . GLU A 1 80 ? -13.445 -2.328 3.869 1.00 98.19 80 GLU A O 1
ATOM 591 N N . PRO A 1 81 ? -13.715 -4.397 3.014 1.00 97.69 81 PRO A N 1
ATOM 592 C CA . PRO A 1 81 ? -14.117 -3.893 1.710 1.00 97.69 81 PRO A CA 1
ATOM 593 C C . PRO A 1 81 ? -15.430 -3.123 1.792 1.00 97.69 81 PRO A C 1
ATOM 595 O O . PRO A 1 81 ? -16.403 -3.559 2.412 1.00 97.69 81 PRO A O 1
ATOM 598 N N . LEU A 1 82 ? -15.492 -1.989 1.093 1.00 95.69 82 LEU A N 1
ATOM 599 C CA . LEU A 1 82 ? -16.778 -1.422 0.712 1.00 95.69 82 LEU A CA 1
ATOM 600 C C . LEU A 1 82 ? -17.370 -2.256 -0.434 1.00 95.69 82 LEU A C 1
ATOM 602 O O . LEU A 1 82 ? -16.635 -2.754 -1.289 1.00 95.69 82 LEU A O 1
ATOM 606 N N . LYS A 1 83 ? -18.700 -2.383 -0.469 1.00 92.38 83 LYS A N 1
ATOM 607 C CA . LYS A 1 83 ? -19.421 -3.124 -1.512 1.00 92.38 83 LYS A CA 1
ATOM 608 C C . LYS A 1 83 ? -18.924 -2.744 -2.919 1.00 92.38 83 LYS A C 1
ATOM 610 O O . LYS A 1 83 ? -18.729 -1.564 -3.208 1.00 92.38 83 LYS A O 1
ATOM 615 N N . ASP A 1 84 ? -18.721 -3.760 -3.759 1.00 90.94 84 ASP A N 1
ATOM 616 C CA . ASP A 1 84 ? -18.269 -3.665 -5.157 1.00 90.94 84 ASP A CA 1
ATOM 617 C C . ASP A 1 84 ? -16.857 -3.069 -5.362 1.00 90.94 84 ASP A C 1
ATOM 619 O O . ASP A 1 84 ? -16.413 -2.884 -6.498 1.00 90.94 84 ASP A O 1
ATOM 623 N N . SER A 1 85 ? -16.107 -2.800 -4.286 1.00 94.94 85 SER A N 1
ATOM 624 C CA . SER A 1 85 ? -14.689 -2.447 -4.377 1.00 94.94 85 SER A CA 1
ATOM 625 C C . SER A 1 85 ? -13.835 -3.702 -4.578 1.00 94.94 85 SER A C 1
ATOM 627 O O . SER A 1 85 ? -14.077 -4.709 -3.909 1.00 94.94 85 SER A O 1
ATOM 629 N N . PRO A 1 86 ? -12.768 -3.658 -5.405 1.00 95.94 86 PRO A N 1
ATOM 630 C CA . PRO A 1 86 ? -11.702 -4.647 -5.279 1.00 95.94 86 PRO A CA 1
ATOM 631 C C . PRO A 1 86 ? -11.136 -4.615 -3.853 1.00 95.94 86 PRO A C 1
ATOM 633 O O . PRO A 1 86 ? -11.255 -3.597 -3.158 1.00 95.94 86 PRO A O 1
ATOM 636 N N . TRP A 1 87 ? -10.512 -5.715 -3.432 1.00 97.19 87 TRP A N 1
ATOM 637 C CA . TRP A 1 87 ? -10.018 -5.860 -2.066 1.00 97.19 87 TRP A CA 1
ATOM 638 C C . TRP A 1 87 ? -8.624 -6.483 -1.996 1.00 97.19 87 TRP A C 1
ATOM 640 O O . TRP A 1 87 ? -7.637 -5.775 -2.175 1.00 97.19 87 TRP A O 1
ATOM 650 N N . LEU A 1 88 ? -8.542 -7.795 -1.793 1.00 97.38 88 LEU A N 1
ATOM 651 C CA . LEU A 1 88 ? -7.305 -8.560 -1.705 1.00 97.38 88 LEU A CA 1
ATOM 652 C C . LEU A 1 88 ? -7.297 -9.691 -2.755 1.00 97.38 88 LEU A C 1
ATOM 654 O O . LEU A 1 88 ? -8.366 -10.120 -3.196 1.00 97.38 88 LEU A O 1
ATOM 658 N N . PRO A 1 89 ? -6.115 -10.156 -3.202 1.00 97.75 89 PRO A N 1
ATOM 659 C CA . PRO A 1 89 ? -4.804 -9.545 -2.974 1.00 97.75 89 PRO A CA 1
ATOM 660 C C . PRO A 1 89 ? -4.693 -8.173 -3.658 1.00 97.75 89 PRO A C 1
ATOM 662 O O . PRO A 1 89 ? -5.312 -7.933 -4.705 1.00 97.75 89 PRO A O 1
ATOM 665 N N . LEU A 1 90 ? -3.886 -7.271 -3.087 1.00 98.25 90 LEU A N 1
ATOM 666 C CA . LEU A 1 90 ? -3.637 -5.972 -3.710 1.00 98.25 90 LEU A CA 1
ATOM 667 C C . LEU A 1 90 ? -2.976 -6.164 -5.077 1.00 98.25 90 LEU A C 1
ATOM 669 O O . LEU A 1 90 ? -2.123 -7.016 -5.287 1.00 98.25 90 LEU A O 1
ATOM 673 N N . ARG A 1 91 ? -3.367 -5.329 -6.029 1.00 98.25 91 ARG A N 1
ATOM 674 C CA . ARG A 1 91 ? -2.801 -5.209 -7.375 1.00 98.25 91 ARG A CA 1
ATOM 675 C C . ARG A 1 91 ? -2.280 -3.787 -7.566 1.00 98.25 91 ARG A C 1
ATOM 677 O O . ARG A 1 91 ? -2.926 -2.832 -7.124 1.00 98.25 91 ARG A O 1
ATOM 684 N N . ILE A 1 92 ? -1.148 -3.648 -8.252 1.00 98.31 92 ILE A N 1
ATOM 685 C CA . ILE A 1 92 ? -0.551 -2.350 -8.596 1.00 98.31 92 ILE A CA 1
ATOM 686 C C . ILE A 1 92 ? -1.458 -1.551 -9.551 1.00 98.31 92 ILE A C 1
ATOM 688 O O . ILE A 1 92 ? -2.122 -2.114 -10.428 1.00 98.31 92 ILE A O 1
ATOM 692 N N . GLY A 1 93 ? -1.490 -0.229 -9.388 1.00 98.06 93 GLY A N 1
ATOM 693 C CA . GLY A 1 93 ? -2.244 0.693 -10.240 1.00 98.06 93 GLY A CA 1
ATOM 694 C C . GLY A 1 93 ? -3.764 0.609 -10.076 1.00 98.06 93 GLY A C 1
ATOM 695 O O . GLY A 1 93 ? -4.488 0.822 -11.053 1.00 98.06 93 GLY A O 1
ATOM 696 N N . ARG A 1 94 ? -4.255 0.258 -8.880 1.00 98.00 94 ARG A N 1
ATOM 697 C CA . ARG A 1 94 ? -5.690 0.146 -8.573 1.00 98.00 94 ARG A CA 1
ATOM 698 C C . ARG A 1 94 ? -6.117 1.080 -7.445 1.00 98.00 94 ARG A C 1
ATOM 700 O O . ARG A 1 94 ? -5.289 1.603 -6.707 1.00 98.00 94 ARG A O 1
ATOM 707 N N . ILE A 1 95 ? -7.433 1.258 -7.348 1.00 98.38 95 ILE A N 1
ATOM 708 C CA . ILE A 1 95 ? -8.109 2.034 -6.312 1.00 98.38 95 ILE A CA 1
ATOM 709 C C . ILE A 1 95 ? -9.015 1.092 -5.518 1.00 98.38 95 ILE A C 1
ATOM 711 O O . ILE A 1 95 ? -9.744 0.300 -6.117 1.00 98.38 95 ILE A O 1
ATOM 715 N N . TYR A 1 96 ? -8.979 1.212 -4.194 1.00 98.56 96 TYR A N 1
ATOM 716 C CA . TYR A 1 96 ? -9.745 0.414 -3.240 1.00 98.56 96 TYR A CA 1
ATOM 717 C C . TYR A 1 96 ? -10.525 1.356 -2.327 1.00 98.56 96 TYR A C 1
ATOM 719 O O . TYR A 1 96 ? -9.966 2.324 -1.812 1.00 98.56 96 TYR A O 1
ATOM 727 N N . LYS A 1 97 ? -11.810 1.080 -2.115 1.00 98.31 97 LYS A N 1
ATOM 728 C CA . LYS A 1 97 ? -12.627 1.750 -1.103 1.00 98.31 97 LYS A CA 1
ATOM 729 C C . LYS A 1 97 ? -12.716 0.850 0.119 1.00 98.31 97 LYS A C 1
ATOM 731 O O . LYS A 1 97 ? -13.230 -0.265 0.041 1.00 98.31 97 LYS A O 1
ATOM 736 N N . ALA A 1 98 ? -12.213 1.351 1.234 1.00 98.19 98 ALA A N 1
ATOM 737 C CA . ALA A 1 98 ? -12.095 0.619 2.481 1.00 98.19 98 ALA A CA 1
ATOM 738 C C . ALA A 1 98 ? -12.975 1.261 3.547 1.00 98.19 98 ALA A C 1
ATOM 740 O O . ALA A 1 98 ? -12.907 2.472 3.749 1.00 98.19 98 ALA A O 1
ATOM 741 N N . ARG A 1 99 ? -13.785 0.466 4.243 1.00 98.25 99 ARG A N 1
ATOM 742 C CA . ARG A 1 99 ? -14.515 0.916 5.429 1.00 98.25 99 ARG A CA 1
ATOM 743 C C . ARG A 1 99 ? -13.693 0.595 6.674 1.00 98.25 99 ARG A C 1
ATOM 745 O O . ARG A 1 99 ? -13.138 -0.494 6.787 1.00 98.25 99 ARG A O 1
ATOM 752 N N . VAL A 1 100 ? -13.625 1.535 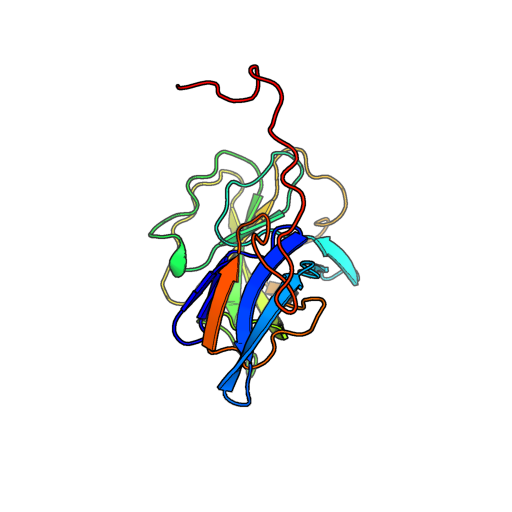7.611 1.00 98.44 100 VAL A N 1
ATOM 753 C CA . VAL A 1 100 ? -13.010 1.316 8.925 1.00 98.44 100 VAL A CA 1
ATOM 754 C C . VAL A 1 100 ? -13.936 0.422 9.745 1.00 98.44 100 VAL A C 1
ATOM 756 O O . VAL A 1 100 ? -15.045 0.831 10.095 1.00 98.44 100 VAL A O 1
ATOM 759 N N . ARG A 1 101 ? -13.489 -0.799 10.031 1.00 98.31 101 ARG A N 1
ATOM 760 C CA . ARG A 1 101 ? -14.197 -1.777 10.864 1.00 98.31 101 ARG A CA 1
ATOM 761 C C . ARG A 1 101 ? -13.931 -1.544 12.346 1.00 98.31 101 ARG A C 1
ATOM 763 O O . ARG A 1 101 ? -14.845 -1.612 13.160 1.00 98.31 101 ARG A O 1
ATOM 770 N N . GLU A 1 102 ? -12.675 -1.275 12.682 1.00 98.06 102 GLU A N 1
ATOM 771 C CA . GLU A 1 102 ? -12.186 -1.154 14.055 1.00 98.06 102 GLU A CA 1
ATOM 772 C C . GLU A 1 102 ? -11.002 -0.179 14.097 1.00 98.06 102 GLU A C 1
ATOM 774 O O . GLU A 1 102 ? -10.274 -0.034 13.111 1.00 98.06 102 GLU A O 1
ATOM 779 N N . ILE A 1 103 ? -10.814 0.481 15.239 1.00 97.50 103 ILE A N 1
ATOM 780 C CA . ILE A 1 103 ? -9.680 1.364 15.519 1.00 97.50 103 ILE A CA 1
ATOM 781 C C . ILE A 1 103 ? -8.957 0.825 16.751 1.00 97.50 103 ILE A C 1
ATOM 783 O O . ILE A 1 103 ? -9.592 0.560 17.770 1.00 97.50 103 ILE A O 1
ATOM 787 N N . ARG A 1 104 ? -7.635 0.691 16.659 1.00 96.62 104 ARG A N 1
ATOM 788 C CA . ARG A 1 104 ? -6.751 0.274 17.752 1.00 96.62 104 ARG A CA 1
ATOM 789 C C . ARG A 1 104 ? -5.683 1.328 17.993 1.00 96.62 104 ARG A C 1
ATOM 791 O O . ARG A 1 104 ? -5.185 1.919 17.045 1.00 96.62 104 ARG A O 1
ATOM 798 N N . GLU A 1 105 ? -5.315 1.539 19.252 1.00 93.75 105 GLU A N 1
ATOM 799 C CA . GLU A 1 105 ? -4.399 2.618 19.673 1.00 93.75 105 GLU A CA 1
ATOM 800 C C . GLU A 1 105 ? -3.064 2.084 20.236 1.00 93.75 105 GLU A C 1
ATOM 802 O O . GLU A 1 105 ? -2.326 2.807 20.903 1.00 93.75 105 GLU A O 1
ATOM 807 N N . THR A 1 106 ? -2.766 0.793 20.033 1.00 89.25 106 THR A N 1
ATOM 808 C CA . THR A 1 106 ? -1.627 0.111 20.681 1.00 89.25 106 THR A CA 1
ATOM 809 C C . THR A 1 106 ? -0.630 -0.545 19.723 1.00 89.25 106 THR A C 1
ATOM 811 O O . THR A 1 106 ? 0.469 -0.878 20.161 1.00 89.25 106 THR A O 1
ATOM 814 N N . GLY A 1 107 ? -0.964 -0.706 18.440 1.00 93.38 107 GLY A N 1
ATOM 815 C CA . GLY A 1 107 ? -0.158 -1.481 17.489 1.00 93.38 107 GLY A CA 1
ATOM 816 C C . GLY A 1 107 ? -0.392 -2.998 17.567 1.00 93.38 107 GLY A C 1
ATOM 817 O O . GLY A 1 107 ? -1.347 -3.453 18.202 1.00 93.38 107 GLY A O 1
ATOM 818 N N . ASP A 1 108 ? 0.488 -3.745 16.893 1.00 97.88 108 ASP A N 1
ATOM 819 C CA . ASP A 1 108 ? 0.523 -5.209 16.731 1.00 97.88 108 ASP A CA 1
ATOM 820 C C . ASP A 1 108 ? -0.838 -5.861 16.434 1.00 97.88 108 ASP A C 1
ATOM 822 O O . ASP A 1 108 ? -1.237 -6.886 16.994 1.00 97.88 108 ASP A O 1
ATOM 826 N N . THR A 1 109 ? -1.610 -5.243 15.544 1.00 98.38 109 THR A N 1
ATOM 827 C CA . THR A 1 109 ? -2.913 -5.772 15.158 1.00 98.38 109 THR A CA 1
ATOM 828 C C . THR A 1 109 ? -2.757 -7.061 14.357 1.00 98.38 109 THR A C 1
ATOM 830 O O . THR A 1 109 ? -1.991 -7.130 13.397 1.00 98.38 109 THR A O 1
ATOM 833 N N . LYS A 1 110 ? -3.534 -8.086 14.719 1.00 98.12 110 LYS A N 1
ATOM 834 C CA . LYS A 1 110 ? -3.652 -9.319 13.936 1.00 98.12 110 LYS A CA 1
ATOM 835 C C . LYS A 1 110 ? -4.182 -9.008 12.533 1.00 98.12 110 LYS A C 1
ATOM 837 O O . LYS A 1 110 ? -5.176 -8.297 12.390 1.00 98.12 110 LYS A O 1
ATOM 842 N N . ILE A 1 111 ? -3.557 -9.594 11.521 1.00 98.44 111 ILE A N 1
ATOM 843 C CA . ILE A 1 111 ? -3.971 -9.484 10.125 1.00 98.44 111 ILE A CA 1
ATOM 844 C C . ILE A 1 111 ? -4.772 -10.740 9.772 1.00 98.44 111 ILE A C 1
ATOM 846 O O . ILE A 1 111 ? -4.229 -11.841 9.679 1.00 98.44 111 ILE A O 1
ATOM 850 N N . ASP A 1 112 ? -6.082 -10.586 9.593 1.00 96.88 112 ASP A N 1
ATOM 851 C CA . ASP A 1 112 ? -6.931 -11.658 9.070 1.00 96.88 112 ASP A CA 1
ATOM 852 C C . ASP A 1 112 ? -6.857 -11.696 7.526 1.00 96.88 112 ASP A C 1
ATOM 854 O O . ASP A 1 112 ? -6.651 -10.642 6.912 1.00 96.88 112 ASP A O 1
ATOM 858 N N . PRO A 1 113 ? -7.101 -12.854 6.871 1.00 95.38 113 PRO A N 1
ATOM 859 C CA . PRO A 1 113 ? -6.967 -13.014 5.413 1.00 95.38 113 PRO A CA 1
ATOM 860 C C . PRO A 1 113 ? -7.770 -12.025 4.555 1.00 95.38 113 PRO A C 1
ATOM 862 O O . PRO A 1 113 ? -7.379 -11.717 3.435 1.00 95.38 113 PRO A O 1
ATOM 865 N N . GLU A 1 114 ? -8.879 -11.509 5.085 1.00 95.44 114 GLU A N 1
ATOM 866 C CA . GLU A 1 114 ? -9.787 -10.588 4.389 1.00 95.44 114 GLU A CA 1
ATOM 867 C C . GLU A 1 114 ? -9.676 -9.147 4.904 1.00 95.44 114 GLU A C 1
ATOM 869 O O . GLU A 1 114 ? -10.576 -8.333 4.700 1.00 95.44 114 GLU A O 1
ATOM 874 N N . THR A 1 115 ? -8.595 -8.803 5.604 1.00 96.81 115 THR A N 1
ATOM 875 C CA . THR A 1 115 ? -8.419 -7.470 6.193 1.00 96.81 115 THR A CA 1
ATOM 876 C C . THR A 1 115 ? -7.142 -6.805 5.725 1.00 96.81 115 THR A C 1
ATOM 878 O O . THR A 1 115 ? -6.126 -7.452 5.482 1.00 96.81 115 THR A O 1
ATOM 881 N N . MET A 1 116 ? -7.201 -5.483 5.630 1.00 98.69 116 MET A N 1
ATOM 882 C CA . MET A 1 116 ? -6.014 -4.643 5.548 1.00 98.69 116 MET A CA 1
ATOM 883 C C . MET A 1 116 ? -5.907 -3.836 6.831 1.00 98.69 116 MET A C 1
ATOM 885 O O . MET A 1 116 ? -6.931 -3.427 7.377 1.00 98.69 116 MET A O 1
ATOM 889 N N . ILE A 1 117 ? -4.689 -3.575 7.292 1.00 98.75 117 ILE A N 1
ATOM 890 C CA . ILE A 1 117 ? -4.456 -2.713 8.450 1.00 98.75 117 ILE A CA 1
ATOM 891 C C . ILE A 1 117 ? -3.745 -1.454 7.975 1.00 98.75 117 ILE A C 1
ATOM 893 O O . ILE A 1 117 ? -2.632 -1.533 7.464 1.00 98.75 117 ILE A O 1
ATOM 897 N N . LEU A 1 118 ? -4.376 -0.291 8.129 1.00 98.50 118 LEU A N 1
ATOM 898 C CA . LEU A 1 118 ? -3.712 0.988 7.882 1.00 98.50 118 LEU A CA 1
ATOM 899 C C . LEU A 1 118 ? -3.167 1.520 9.203 1.00 98.50 118 LEU A C 1
ATOM 901 O O . LEU A 1 118 ? -3.927 1.889 10.097 1.00 98.50 118 LEU A O 1
ATOM 905 N N . SER A 1 119 ? -1.849 1.535 9.320 1.00 98.25 119 SER A N 1
ATOM 906 C CA . SER A 1 119 ? -1.120 1.806 10.550 1.00 98.25 119 SER A CA 1
ATOM 907 C C . SER A 1 119 ? -0.464 3.186 10.481 1.00 98.25 119 SER A C 1
ATOM 909 O O . SER A 1 119 ? 0.205 3.525 9.507 1.00 98.25 119 SER A O 1
ATOM 911 N N . MET A 1 120 ? -0.676 4.010 11.504 1.00 96.94 120 MET A N 1
ATOM 912 C CA . MET A 1 120 ? -0.214 5.395 11.596 1.00 96.94 120 MET A CA 1
ATOM 913 C C . MET A 1 120 ? 0.780 5.557 12.742 1.00 96.94 120 MET A C 1
ATOM 915 O O . MET A 1 120 ? 0.504 5.199 13.889 1.00 96.94 120 MET A O 1
ATOM 919 N N . GLY A 1 121 ? 1.939 6.125 12.404 1.00 95.75 121 GLY A N 1
ATOM 920 C CA . GLY A 1 121 ? 2.998 6.585 13.299 1.00 95.75 121 GLY A CA 1
ATOM 921 C C . GLY A 1 121 ? 2.493 7.266 14.580 1.00 95.75 121 GLY A C 1
ATOM 922 O O . GLY A 1 121 ? 1.626 8.131 14.466 1.00 95.75 121 GLY A O 1
ATOM 923 N N . PRO A 1 122 ? 3.029 6.974 15.786 1.00 93.94 122 PRO A N 1
ATOM 924 C CA . PRO A 1 122 ? 2.659 7.714 17.000 1.00 93.94 122 PRO A CA 1
ATOM 925 C C . PRO A 1 122 ? 2.978 9.218 16.929 1.00 93.94 122 PRO A C 1
ATOM 927 O O . PRO A 1 122 ? 2.371 9.998 17.655 1.00 93.94 122 PRO A O 1
ATOM 930 N N . ALA A 1 123 ? 3.910 9.636 16.066 1.00 92.88 123 ALA A N 1
ATOM 931 C CA . ALA A 1 123 ? 4.252 11.038 15.834 1.00 92.88 123 ALA A CA 1
ATOM 932 C C . ALA A 1 123 ? 3.525 11.647 14.615 1.00 92.88 123 ALA A C 1
ATOM 934 O O . ALA A 1 123 ? 3.784 12.797 14.259 1.00 92.88 123 ALA A O 1
ATOM 935 N N . LEU A 1 124 ? 2.632 10.900 13.952 1.00 88.88 124 LEU A N 1
ATOM 936 C CA . LEU A 1 124 ? 1.833 11.421 12.845 1.00 88.88 124 LEU A CA 1
ATOM 937 C C . LEU A 1 124 ? 0.742 12.356 13.386 1.00 88.88 124 LEU A C 1
ATOM 939 O O . LEU A 1 124 ? -0.074 11.962 14.217 1.00 88.88 124 LEU A O 1
ATOM 943 N N . THR A 1 125 ? 0.689 13.589 12.882 1.00 78.25 125 THR A N 1
ATOM 944 C CA . THR A 1 125 ? -0.291 14.600 13.305 1.00 78.25 125 THR A CA 1
ATOM 945 C C . THR A 1 125 ? -1.178 15.058 12.139 1.00 78.25 125 THR A C 1
ATOM 947 O O . THR A 1 125 ? -0.789 15.018 10.973 1.00 78.25 125 THR A O 1
ATOM 950 N N . GLY A 1 126 ? -2.411 15.479 12.443 1.00 71.00 126 GLY A N 1
ATOM 951 C CA . GLY A 1 126 ? -3.266 16.272 11.545 1.00 71.00 126 GLY A CA 1
ATOM 952 C C . GLY A 1 126 ? -4.067 15.513 10.478 1.00 71.00 126 GLY A C 1
ATOM 953 O O . GLY A 1 126 ? -5.278 15.718 10.383 1.00 71.00 126 GLY A O 1
ATOM 954 N N . ASN A 1 127 ? -3.449 14.625 9.696 1.00 70.31 127 ASN A N 1
ATOM 955 C CA . ASN A 1 127 ? -4.078 14.114 8.463 1.00 70.31 127 ASN A CA 1
ATOM 956 C C . ASN A 1 127 ? -5.228 13.118 8.700 1.00 70.31 127 ASN A C 1
ATOM 958 O O . ASN A 1 127 ? -6.193 13.094 7.940 1.00 70.31 127 ASN A O 1
ATOM 962 N N . ALA A 1 128 ? -5.162 12.351 9.788 1.00 71.88 128 ALA A N 1
ATOM 963 C CA . ALA A 1 128 ? -6.132 11.315 10.154 1.00 71.88 128 ALA A CA 1
ATOM 964 C C . ALA A 1 128 ? -7.192 11.786 11.177 1.00 71.88 128 ALA A C 1
ATOM 966 O O . ALA A 1 128 ? -7.801 10.981 11.888 1.00 71.88 128 ALA A O 1
ATOM 967 N N . SER A 1 129 ? -7.389 13.101 11.302 1.00 76.19 129 SER A N 1
ATOM 968 C CA . SER A 1 129 ? -8.320 13.679 12.276 1.00 76.19 129 SER A CA 1
ATOM 969 C C . SER A 1 129 ? -9.772 13.330 11.936 1.00 76.19 129 SER A C 1
ATOM 971 O O . SER A 1 129 ? -10.184 13.425 10.781 1.00 76.19 129 SER A O 1
ATOM 973 N N . GLY A 1 130 ? -10.563 12.956 12.945 1.00 82.38 130 GLY A N 1
ATOM 974 C CA . GLY A 1 130 ? -11.998 12.691 12.781 1.00 82.38 130 GLY A CA 1
ATOM 975 C C . GLY A 1 130 ? -12.354 11.341 12.148 1.00 82.38 130 GLY A C 1
ATOM 976 O O . GLY A 1 130 ? -13.508 11.144 11.779 1.00 82.38 130 GLY A O 1
ATOM 977 N N . ILE A 1 131 ? -11.403 10.407 12.028 1.00 92.25 131 ILE A N 1
ATOM 978 C CA . ILE A 1 131 ? -11.699 9.030 11.613 1.00 92.25 131 ILE A CA 1
ATOM 979 C C . ILE A 1 131 ? -12.448 8.305 12.732 1.00 92.25 131 ILE A C 1
ATOM 981 O O . ILE A 1 131 ? -11.994 8.258 13.875 1.00 92.25 131 ILE A O 1
ATOM 985 N N . SER A 1 132 ? -13.570 7.697 12.370 1.00 95.12 132 SER A N 1
ATOM 986 C CA . SER A 1 132 ? -14.381 6.843 13.234 1.00 95.12 132 SER A CA 1
ATOM 987 C C . SER A 1 132 ? -14.686 5.512 12.550 1.00 95.12 132 SER A C 1
ATOM 989 O O . SER A 1 132 ? -14.583 5.382 11.326 1.00 95.12 132 SER A O 1
ATOM 991 N N . THR A 1 133 ? -15.104 4.516 13.330 1.00 97.56 133 THR A N 1
ATOM 992 C CA . THR A 1 133 ? -15.680 3.284 12.782 1.00 97.56 133 THR A CA 1
ATOM 993 C C . THR A 1 133 ? -16.806 3.614 11.797 1.00 97.56 133 THR A C 1
ATOM 995 O O . THR A 1 133 ? -17.657 4.458 12.066 1.00 97.56 133 THR A O 1
ATOM 998 N N . GLY A 1 134 ? -16.793 2.965 10.633 1.00 97.75 134 GLY A N 1
ATOM 999 C CA . GLY A 1 134 ? -17.711 3.230 9.524 1.00 97.75 134 GLY A CA 1
ATOM 1000 C C . GLY A 1 134 ? -17.216 4.270 8.515 1.00 97.75 134 GLY A C 1
ATOM 1001 O O . GLY A 1 134 ? -17.752 4.320 7.408 1.00 97.75 134 GLY A O 1
ATOM 1002 N N . SER A 1 135 ? -16.169 5.040 8.837 1.00 97.31 135 SER A N 1
ATOM 1003 C CA . SER A 1 135 ? -15.525 5.952 7.884 1.00 97.31 135 SER A CA 1
ATOM 1004 C C . SER A 1 135 ? -15.037 5.202 6.647 1.00 97.31 135 SER A C 1
ATOM 1006 O O . SER A 1 135 ? -14.569 4.066 6.744 1.00 97.31 135 SER A O 1
ATOM 1008 N N . VAL A 1 136 ? -15.121 5.846 5.483 1.00 97.31 136 VAL A N 1
ATOM 1009 C CA . VAL A 1 136 ? -14.644 5.285 4.215 1.00 97.31 136 VAL A CA 1
ATOM 1010 C C . VAL A 1 136 ? -13.369 5.999 3.787 1.00 97.31 136 VAL A C 1
ATOM 1012 O O . VAL A 1 136 ? -13.326 7.225 3.715 1.00 97.31 136 VAL A O 1
ATOM 1015 N N . LEU A 1 137 ? -12.346 5.210 3.482 1.00 97.38 137 LEU A N 1
ATOM 1016 C CA . LEU A 1 137 ? -11.055 5.635 2.957 1.00 97.38 137 LEU A CA 1
ATOM 1017 C C . LEU A 1 137 ? -10.937 5.202 1.495 1.00 97.38 137 LEU A C 1
ATOM 1019 O O . LEU A 1 137 ? -11.493 4.175 1.094 1.00 97.38 137 LEU A O 1
ATOM 1023 N N . THR A 1 138 ? -10.166 5.950 0.710 1.00 98.38 138 THR A N 1
ATOM 1024 C CA . THR A 1 138 ? -9.749 5.512 -0.630 1.00 98.38 138 THR A CA 1
ATOM 1025 C C . THR A 1 138 ? -8.256 5.224 -0.625 1.00 98.38 138 THR A C 1
ATOM 1027 O O . THR A 1 138 ? -7.474 6.074 -0.225 1.00 98.38 138 THR A O 1
ATOM 1030 N N . ILE A 1 139 ? -7.853 4.038 -1.069 1.00 98.69 139 ILE A N 1
ATOM 1031 C CA . ILE A 1 139 ? -6.454 3.608 -1.164 1.00 98.69 139 ILE A CA 1
ATOM 1032 C C . ILE A 1 139 ? -6.096 3.492 -2.644 1.00 98.69 139 ILE A C 1
ATOM 1034 O O . ILE A 1 139 ? -6.779 2.799 -3.394 1.00 98.69 139 ILE A O 1
ATOM 1038 N N . SER A 1 140 ? -5.021 4.151 -3.066 1.00 98.69 140 SER A N 1
ATOM 1039 C CA . SER A 1 140 ? -4.464 4.086 -4.417 1.00 98.69 140 SER A CA 1
ATOM 1040 C C . SER A 1 140 ? -3.090 3.426 -4.389 1.00 98.69 140 SER A C 1
ATOM 1042 O O . SER A 1 140 ? -2.228 3.834 -3.615 1.00 98.69 140 SER A O 1
ATOM 1044 N N . THR A 1 141 ? -2.865 2.444 -5.262 1.00 98.75 141 THR A N 1
ATOM 1045 C CA . THR A 1 141 ? -1.570 1.763 -5.450 1.00 98.75 141 THR A CA 1
ATOM 1046 C C . THR A 1 141 ? -0.884 2.192 -6.753 1.00 98.75 141 THR A C 1
ATOM 1048 O O . THR A 1 141 ? -0.286 1.379 -7.460 1.00 98.75 141 THR A O 1
ATOM 1051 N N . ALA A 1 142 ? -1.017 3.462 -7.140 1.00 98.56 142 ALA A N 1
ATOM 1052 C CA . ALA A 1 142 ? -0.452 3.989 -8.381 1.00 98.56 142 ALA A CA 1
ATOM 1053 C C . ALA A 1 142 ? 1.089 4.038 -8.378 1.00 98.56 142 ALA A C 1
ATOM 1055 O O . ALA A 1 142 ? 1.733 4.166 -7.340 1.00 98.56 142 ALA A O 1
ATOM 1056 N N . SER A 1 143 ? 1.692 3.979 -9.564 1.00 98.38 143 SER A N 1
ATOM 1057 C CA . SER A 1 143 ? 3.141 4.097 -9.753 1.00 98.38 143 SER A CA 1
ATOM 1058 C C . SER A 1 143 ? 3.467 4.919 -10.996 1.00 98.38 143 SER A C 1
ATOM 1060 O O . SER A 1 143 ? 2.633 5.042 -11.898 1.00 98.38 143 SER A O 1
ATOM 1062 N N . SER A 1 144 ? 4.692 5.442 -11.063 1.00 97.62 144 SER A N 1
ATOM 1063 C CA . SER A 1 144 ? 5.246 6.050 -12.277 1.00 97.62 144 SER A CA 1
ATOM 1064 C C . SER A 1 144 ? 6.602 5.418 -12.624 1.00 97.62 144 SER A C 1
ATOM 1066 O O . SER A 1 144 ? 7.513 5.508 -11.801 1.00 97.62 144 SER A O 1
ATOM 1068 N N . PRO A 1 145 ? 6.766 4.777 -13.799 1.00 97.12 145 PRO A N 1
ATOM 1069 C CA . PRO A 1 145 ? 5.731 4.508 -14.800 1.00 97.12 145 PRO A CA 1
ATOM 1070 C C . PRO A 1 145 ? 4.601 3.621 -14.253 1.00 97.12 145 PRO A C 1
ATOM 1072 O O . PRO A 1 145 ? 4.719 3.010 -13.188 1.00 97.12 145 PRO A O 1
ATOM 1075 N N . SER A 1 146 ? 3.484 3.559 -14.979 1.00 97.19 146 SER A N 1
ATOM 1076 C CA . SER A 1 146 ? 2.383 2.663 -14.618 1.00 97.19 146 SER A CA 1
ATOM 1077 C C . SER A 1 146 ? 2.815 1.211 -14.791 1.00 97.19 146 SER A C 1
ATOM 1079 O O . SER A 1 146 ? 3.202 0.801 -15.884 1.00 97.19 146 SER A O 1
ATOM 1081 N N . LEU A 1 147 ? 2.701 0.429 -13.720 1.00 97.75 147 LEU A N 1
ATOM 1082 C CA . LEU A 1 147 ? 2.921 -1.019 -13.740 1.00 97.75 147 LEU A CA 1
ATOM 1083 C C . LEU A 1 147 ? 1.598 -1.799 -13.815 1.00 97.75 147 LEU A C 1
ATOM 1085 O O . LEU A 1 147 ? 1.564 -3.004 -13.567 1.00 97.75 147 LEU A O 1
ATOM 1089 N N . ARG A 1 148 ? 0.478 -1.135 -14.134 1.00 97.25 148 ARG A N 1
ATOM 1090 C CA . ARG A 1 148 ? -0.843 -1.776 -14.177 1.00 97.25 148 ARG A CA 1
ATOM 1091 C C . ARG A 1 148 ? -0.823 -3.000 -15.100 1.00 97.25 148 ARG A C 1
ATOM 1093 O O . ARG A 1 148 ? -0.520 -2.893 -16.282 1.00 97.25 148 ARG A O 1
ATOM 1100 N N . GLY A 1 149 ? -1.203 -4.152 -14.549 1.00 96.19 149 GLY A N 1
ATOM 1101 C CA . GLY A 1 149 ? -1.234 -5.429 -15.269 1.00 96.19 149 GLY A CA 1
ATOM 1102 C C . GLY A 1 149 ? 0.064 -6.239 -15.205 1.00 96.19 149 GLY A C 1
ATOM 1103 O O . GLY A 1 149 ? 0.060 -7.377 -15.667 1.00 96.19 149 GLY A O 1
ATOM 1104 N N . ALA A 1 150 ? 1.134 -5.714 -14.597 1.00 97.19 150 ALA A N 1
ATOM 1105 C CA . ALA A 1 150 ? 2.338 -6.491 -14.330 1.00 97.19 150 ALA A CA 1
ATOM 1106 C C . ALA A 1 150 ? 2.026 -7.673 -13.401 1.00 97.19 150 ALA A C 1
ATOM 1108 O O . ALA A 1 150 ? 1.360 -7.516 -12.373 1.00 97.19 150 ALA A O 1
ATOM 1109 N N . LYS A 1 151 ? 2.518 -8.860 -13.769 1.00 95.69 151 LYS A N 1
ATOM 1110 C CA . LYS A 1 151 ? 2.377 -10.086 -12.964 1.00 95.69 151 LYS A CA 1
ATOM 1111 C C . LYS A 1 151 ? 3.607 -10.389 -12.118 1.00 95.69 151 LYS A C 1
ATOM 1113 O O . LYS A 1 151 ? 3.495 -11.025 -11.079 1.00 95.69 151 LYS A O 1
ATOM 1118 N N . THR A 1 152 ? 4.765 -9.908 -12.546 1.00 97.00 152 THR A N 1
ATOM 1119 C CA . THR A 1 152 ? 6.029 -10.145 -11.859 1.00 97.00 152 THR A CA 1
ATOM 1120 C C . THR A 1 152 ? 6.826 -8.866 -11.877 1.00 97.00 152 THR A C 1
ATOM 1122 O O . THR A 1 152 ? 7.004 -8.263 -12.938 1.00 97.00 152 THR A O 1
ATOM 1125 N N . ALA A 1 153 ? 7.303 -8.456 -10.709 1.00 97.50 153 ALA A N 1
ATOM 1126 C CA . ALA A 1 153 ? 8.194 -7.321 -10.591 1.00 97.50 153 ALA A CA 1
ATOM 1127 C C . ALA A 1 153 ? 9.082 -7.454 -9.358 1.00 97.50 153 ALA A C 1
ATOM 1129 O O . ALA A 1 153 ? 8.645 -7.946 -8.318 1.00 97.50 153 ALA A O 1
ATOM 1130 N N . ILE A 1 154 ? 10.309 -6.963 -9.469 1.00 97.25 154 ILE A N 1
ATOM 1131 C CA . ILE A 1 154 ? 11.262 -6.894 -8.368 1.00 97.25 154 ILE A CA 1
ATOM 1132 C C . ILE A 1 154 ? 11.989 -5.553 -8.416 1.00 97.25 154 ILE A C 1
ATOM 1134 O O . ILE A 1 154 ? 12.491 -5.121 -9.455 1.00 97.25 154 ILE A O 1
ATOM 1138 N N . GLY A 1 155 ? 11.987 -4.862 -7.283 1.00 94.50 155 GLY A N 1
ATOM 1139 C CA . GLY A 1 155 ? 12.784 -3.666 -7.062 1.00 94.50 155 GLY A CA 1
ATOM 1140 C C . GLY A 1 155 ? 14.169 -4.033 -6.548 1.00 94.50 155 GLY A C 1
ATOM 1141 O O . GLY A 1 155 ? 14.326 -5.007 -5.819 1.00 94.50 155 GLY A O 1
ATOM 1142 N N . GLY A 1 156 ? 15.159 -3.228 -6.905 1.00 87.94 156 GLY A N 1
ATOM 1143 C CA . GLY A 1 156 ? 16.525 -3.369 -6.430 1.00 87.94 156 GLY A CA 1
ATOM 1144 C C . GLY A 1 156 ? 17.396 -2.263 -7.005 1.00 87.94 156 GLY A C 1
ATOM 1145 O O . GLY A 1 156 ? 16.960 -1.124 -7.180 1.00 87.94 156 GLY A O 1
ATOM 1146 N N . GLY A 1 157 ? 18.628 -2.617 -7.340 1.00 81.50 157 GLY A N 1
ATOM 1147 C CA . GLY A 1 157 ? 19.542 -1.740 -8.050 1.00 81.50 157 GLY A CA 1
ATOM 1148 C C . GLY A 1 157 ? 20.915 -1.635 -7.390 1.00 81.50 157 GLY A C 1
ATOM 1149 O O . GLY A 1 157 ? 21.133 -2.207 -6.323 1.00 81.50 157 GLY A O 1
ATOM 1150 N N . PRO A 1 158 ? 21.838 -0.907 -8.040 1.00 85.62 158 PRO A N 1
ATOM 1151 C CA . PRO A 1 158 ? 21.638 -0.169 -9.295 1.00 85.62 158 PRO A CA 1
ATOM 1152 C C . PRO A 1 158 ? 21.490 -1.084 -10.529 1.00 85.62 158 PRO A C 1
ATOM 1154 O O . PRO A 1 158 ? 21.864 -2.254 -10.504 1.00 85.62 158 PRO A O 1
ATOM 1157 N N . ALA A 1 159 ? 20.954 -0.558 -11.639 1.00 86.19 159 ALA A N 1
ATOM 1158 C CA . ALA A 1 159 ? 21.016 -1.260 -12.925 1.00 86.19 159 ALA A CA 1
ATOM 1159 C C . ALA A 1 159 ? 22.481 -1.387 -13.368 1.00 86.19 159 ALA A C 1
ATOM 1161 O O . ALA A 1 159 ? 23.190 -0.385 -13.409 1.00 86.19 159 ALA A O 1
ATOM 1162 N N . LEU A 1 160 ? 22.922 -2.588 -13.748 1.00 87.62 160 LEU A N 1
ATOM 1163 C CA . LEU A 1 160 ? 24.309 -2.818 -14.180 1.00 87.62 160 LEU A CA 1
ATOM 1164 C C . LEU A 1 160 ? 24.518 -2.531 -15.674 1.00 87.62 160 LEU A C 1
ATOM 1166 O O . LEU A 1 160 ? 25.566 -2.028 -16.082 1.00 87.62 160 LEU A O 1
ATOM 1170 N N . VAL A 1 161 ? 23.508 -2.820 -16.499 1.00 87.12 161 VAL A N 1
ATOM 1171 C CA . VAL A 1 161 ? 23.531 -2.622 -17.954 1.00 87.12 161 VAL A CA 1
ATOM 1172 C C . VAL A 1 161 ? 22.214 -2.001 -18.402 1.00 87.12 161 VAL A C 1
ATOM 1174 O O . VAL A 1 161 ? 21.145 -2.397 -17.947 1.00 87.12 161 VAL A O 1
ATOM 1177 N N . ARG A 1 162 ? 22.286 -1.038 -19.326 1.00 85.50 162 ARG A N 1
ATOM 1178 C CA . ARG A 1 162 ? 21.118 -0.447 -19.988 1.00 85.50 162 ARG A CA 1
ATOM 1179 C C . ARG A 1 162 ? 21.432 -0.218 -21.459 1.00 85.50 162 ARG A C 1
ATOM 1181 O O . ARG A 1 162 ? 22.469 0.362 -21.772 1.00 85.50 162 ARG A O 1
ATOM 1188 N N . ASN A 1 163 ? 20.560 -0.679 -22.355 1.00 85.88 163 ASN A N 1
ATOM 1189 C CA . ASN A 1 163 ? 20.729 -0.559 -23.811 1.00 85.88 163 ASN A CA 1
ATOM 1190 C C . ASN A 1 163 ? 22.120 -1.031 -24.292 1.00 85.88 163 ASN A C 1
ATOM 1192 O O . ASN A 1 163 ? 22.796 -0.332 -25.044 1.00 85.88 163 ASN A O 1
ATOM 1196 N N . GLY A 1 164 ? 22.590 -2.171 -23.771 1.00 88.62 164 GLY A N 1
ATOM 1197 C CA . GLY A 1 164 ? 23.906 -2.739 -24.097 1.00 88.62 164 GLY A CA 1
ATOM 1198 C C . GLY A 1 164 ? 25.113 -1.992 -23.514 1.00 88.62 164 GLY A C 1
ATOM 1199 O O . GLY A 1 164 ? 26.248 -2.352 -23.810 1.00 88.62 164 GLY A O 1
ATOM 1200 N N . LYS A 1 165 ? 24.908 -0.963 -22.680 1.00 88.81 165 LYS A N 1
ATOM 1201 C CA . LYS A 1 165 ? 25.987 -0.174 -22.069 1.00 88.81 165 LYS A CA 1
ATOM 1202 C C . LYS A 1 165 ? 26.077 -0.411 -20.567 1.00 88.81 165 LYS A C 1
ATOM 1204 O O . LYS A 1 165 ? 25.080 -0.287 -19.850 1.00 88.81 165 LYS A O 1
ATOM 1209 N N . ARG A 1 166 ? 27.295 -0.683 -20.089 1.00 90.50 166 ARG A N 1
ATOM 1210 C CA . ARG A 1 166 ? 27.612 -0.730 -18.654 1.00 90.50 166 ARG A CA 1
ATOM 1211 C C . ARG A 1 166 ? 27.242 0.594 -17.983 1.00 90.50 166 ARG A C 1
ATOM 1213 O O . ARG A 1 166 ? 27.531 1.660 -18.527 1.00 90.50 166 ARG A O 1
ATOM 1220 N N . GLN A 1 167 ? 26.610 0.524 -16.821 1.00 87.88 167 GLN A N 1
ATOM 1221 C CA . GLN A 1 167 ? 26.315 1.696 -16.003 1.00 87.88 167 GLN A CA 1
ATOM 1222 C C . GLN A 1 167 ? 27.491 1.986 -15.066 1.00 87.88 167 GLN A C 1
ATOM 1224 O O . GLN A 1 167 ? 28.216 1.079 -14.655 1.00 87.88 167 GLN A O 1
ATOM 1229 N N . LYS A 1 168 ? 27.711 3.263 -14.743 1.00 81.62 168 LYS A N 1
ATOM 1230 C CA . LYS A 1 168 ? 28.737 3.653 -13.773 1.00 81.62 168 LYS A CA 1
ATOM 1231 C C . LYS A 1 168 ? 28.251 3.265 -12.377 1.00 81.62 168 LYS A C 1
ATOM 1233 O O . LYS A 1 168 ? 27.245 3.797 -11.918 1.00 81.62 168 LYS A O 1
ATOM 1238 N N . MET A 1 169 ? 28.969 2.368 -11.712 1.00 76.12 169 MET A N 1
ATOM 1239 C CA . MET A 1 169 ? 28.738 2.086 -10.299 1.00 76.12 169 MET A CA 1
ATOM 1240 C C . MET A 1 169 ? 29.438 3.162 -9.472 1.00 76.12 169 MET A C 1
ATOM 1242 O O . MET A 1 169 ? 30.632 3.411 -9.650 1.00 76.12 169 MET A O 1
ATOM 1246 N N . ILE A 1 170 ? 28.682 3.835 -8.612 1.00 68.88 170 ILE A N 1
ATOM 1247 C CA . ILE A 1 170 ? 29.253 4.646 -7.540 1.00 68.88 170 ILE A CA 1
ATOM 1248 C C . ILE A 1 170 ? 29.373 3.687 -6.364 1.00 68.88 170 ILE A C 1
ATOM 1250 O O . ILE A 1 170 ? 28.358 3.278 -5.805 1.00 68.88 170 ILE A O 1
ATOM 1254 N N . ASN A 1 171 ? 30.597 3.267 -6.050 1.00 60.97 171 ASN A N 1
ATOM 1255 C CA . ASN A 1 171 ? 30.821 2.474 -4.850 1.00 60.97 171 ASN A CA 1
ATOM 1256 C C . ASN A 1 171 ? 30.477 3.349 -3.634 1.00 60.97 171 ASN A C 1
ATOM 1258 O O . ASN A 1 171 ? 30.901 4.510 -3.610 1.00 60.97 171 ASN A O 1
ATOM 1262 N N . PRO A 1 172 ? 29.736 2.826 -2.644 1.00 58.56 172 PRO A N 1
ATOM 1263 C CA . PRO A 1 172 ? 29.609 3.506 -1.364 1.00 58.56 172 PRO A CA 1
ATOM 1264 C C . PRO A 1 172 ? 31.008 3.754 -0.787 1.00 58.56 172 PRO A C 1
ATOM 1266 O O . PRO A 1 172 ? 31.903 2.918 -0.957 1.00 58.56 172 PRO A O 1
ATOM 1269 N N . SER A 1 173 ? 31.218 4.884 -0.108 1.00 60.94 173 SER A N 1
ATOM 1270 C CA . SER A 1 173 ? 32.399 5.035 0.744 1.00 60.94 173 SER A CA 1
ATOM 1271 C C . SER A 1 173 ? 32.378 3.926 1.802 1.00 60.94 173 SER A C 1
ATOM 1273 O O . SER A 1 173 ? 31.313 3.505 2.258 1.00 60.94 173 SER A O 1
ATOM 1275 N N . SER A 1 174 ? 33.559 3.424 2.161 1.00 54.59 174 SER A N 1
ATOM 1276 C CA . SER A 1 174 ? 33.797 2.236 2.997 1.00 54.59 174 SER A CA 1
ATOM 1277 C C . SER A 1 174 ? 33.098 2.212 4.365 1.00 54.59 174 SER A C 1
ATOM 1279 O O . SER A 1 174 ? 33.095 1.174 5.011 1.00 54.59 174 SER A O 1
ATOM 1281 N N . GLU A 1 175 ? 32.488 3.314 4.796 1.00 53.00 175 GLU A N 1
ATOM 1282 C CA . GLU A 1 175 ? 31.716 3.433 6.041 1.00 53.00 175 GLU A CA 1
ATOM 1283 C C . GLU A 1 175 ? 30.260 2.943 5.916 1.00 53.00 175 GLU A C 1
ATOM 1285 O O . GLU A 1 175 ? 29.527 2.939 6.895 1.00 53.00 175 GLU A O 1
ATOM 1290 N N . SER A 1 176 ? 29.816 2.515 4.727 1.00 51.09 176 SER A N 1
ATOM 1291 C CA . SER A 1 176 ? 28.401 2.171 4.472 1.00 51.09 176 SER A CA 1
ATOM 1292 C C . SER A 1 176 ? 28.020 0.714 4.789 1.00 51.09 176 SER A C 1
ATOM 1294 O O . SER A 1 176 ? 26.895 0.307 4.504 1.00 51.09 176 SER A O 1
ATOM 1296 N N . TYR A 1 177 ? 28.944 -0.085 5.330 1.00 42.34 177 TYR A N 1
ATOM 1297 C CA . TYR A 1 177 ? 28.681 -1.458 5.769 1.00 42.34 177 TYR A CA 1
ATOM 1298 C C . TYR A 1 177 ? 28.870 -1.546 7.287 1.00 42.34 177 TYR A C 1
ATOM 1300 O O . TYR A 1 177 ? 29.938 -1.929 7.758 1.00 42.34 177 TYR A O 1
ATOM 1308 N N . GLU A 1 178 ? 27.836 -1.214 8.061 1.00 40.66 178 GLU A N 1
ATOM 1309 C CA . GLU A 1 178 ? 27.719 -1.775 9.407 1.00 40.66 178 GLU A CA 1
ATOM 1310 C C . GLU A 1 178 ? 27.230 -3.216 9.256 1.00 40.66 178 GLU A C 1
ATOM 1312 O O . GLU A 1 178 ? 26.088 -3.479 8.881 1.00 40.66 178 GLU A O 1
ATOM 1317 N N . VAL A 1 179 ? 28.137 -4.163 9.481 1.00 40.38 179 VAL A N 1
ATOM 1318 C CA . VAL A 1 179 ? 27.764 -5.552 9.742 1.00 40.38 179 VAL A CA 1
ATOM 1319 C C . VAL A 1 179 ? 27.306 -5.580 11.198 1.00 40.38 179 VAL A C 1
ATOM 1321 O O . VAL A 1 179 ? 28.136 -5.435 12.094 1.00 40.38 179 VAL A O 1
ATOM 1324 N N . SER A 1 180 ? 25.992 -5.664 11.416 1.00 42.94 180 SER A N 1
ATOM 1325 C CA . SER A 1 180 ? 25.407 -5.961 12.732 1.00 42.94 180 SER A CA 1
ATOM 1326 C C . SER A 1 180 ? 25.555 -7.441 13.068 1.00 42.94 180 SER A C 1
ATOM 1328 O O . SER A 1 180 ? 25.383 -8.265 12.140 1.00 42.94 180 SER A O 1
#